Protein AF-A0A7J8JPI8-F1 (afdb_monomer)

Solvent-accessible surface area (backbone atoms only — not comparable to full-atom values): 5591 Å² total; per-residue (Å²): 130,57,74,63,64,50,53,51,46,24,48,76,66,46,18,41,42,55,62,97,46,79,78,60,32,60,58,44,46,68,71,50,81,21,62,33,65,78,74,37,101,71,52,52,40,37,41,63,56,50,52,60,55,43,54,59,50,48,55,54,51,51,54,54,52,49,52,53,53,51,52,48,54,52,50,54,51,50,50,52,53,58,71,68,49,75,64,79,84,76,47,81,80,78,82,115

Structure (mmCIF, N/CA/C/O backbone):
data_AF-A0A7J8JPI8-F1
#
_entry.id   AF-A0A7J8JPI8-F1
#
loop_
_atom_site.group_PDB
_atom_site.id
_atom_site.type_symbol
_atom_site.label_atom_id
_atom_site.label_alt_id
_atom_site.label_comp_id
_atom_site.label_asym_id
_atom_site.label_entity_id
_atom_site.label_seq_id
_atom_site.pdbx_PDB_ins_code
_atom_site.Cartn_x
_atom_site.Cartn_y
_atom_site.Cartn_z
_atom_site.occupancy
_atom_site.B_iso_or_equiv
_atom_site.auth_seq_id
_atom_site.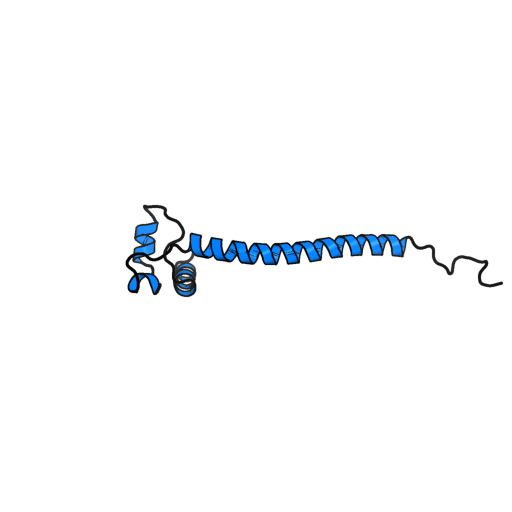auth_comp_id
_atom_site.auth_asym_id
_atom_site.auth_atom_id
_atom_site.pdbx_PDB_model_num
ATOM 1 N N . MET A 1 1 ? -17.568 9.183 1.460 1.00 55.53 1 MET A N 1
ATOM 2 C CA . MET A 1 1 ? -17.621 7.704 1.420 1.00 55.53 1 MET A CA 1
ATOM 3 C C . MET A 1 1 ? -19.076 7.277 1.476 1.00 55.53 1 MET A C 1
ATOM 5 O O . MET A 1 1 ? -19.833 7.900 2.208 1.00 55.53 1 MET A O 1
ATOM 9 N N . SER A 1 2 ? -19.486 6.279 0.690 1.00 73.25 2 SER A N 1
ATOM 10 C CA . SER A 1 2 ? -20.821 5.689 0.852 1.00 73.25 2 SER A CA 1
ATOM 11 C C . SER A 1 2 ? -20.890 4.997 2.215 1.00 73.25 2 SER A C 1
ATOM 13 O O . SER A 1 2 ? -19.908 4.389 2.636 1.00 73.25 2 SER A O 1
ATOM 15 N N . ASN A 1 3 ? -22.034 5.060 2.903 1.00 79.12 3 ASN A N 1
ATOM 16 C CA . ASN A 1 3 ? -22.212 4.380 4.193 1.00 79.12 3 ASN A CA 1
ATOM 17 C C . ASN A 1 3 ? -21.884 2.877 4.107 1.00 79.12 3 ASN A C 1
ATOM 19 O O . ASN A 1 3 ? -21.367 2.318 5.065 1.00 79.12 3 ASN A O 1
ATOM 23 N N . LYS A 1 4 ? -22.110 2.248 2.943 1.00 85.19 4 LYS A N 1
ATOM 24 C CA . LYS A 1 4 ? -21.807 0.828 2.706 1.00 85.19 4 LYS A CA 1
ATOM 25 C C . LYS A 1 4 ? -20.308 0.532 2.663 1.00 85.19 4 LYS A C 1
ATOM 27 O O . LYS A 1 4 ? -19.855 -0.378 3.339 1.00 85.19 4 LYS A O 1
ATOM 32 N N . THR A 1 5 ? -19.533 1.324 1.916 1.00 87.50 5 THR A N 1
ATOM 33 C CA . THR A 1 5 ? -18.080 1.107 1.821 1.00 87.50 5 THR A CA 1
ATOM 34 C C . THR A 1 5 ? -17.376 1.383 3.142 1.00 87.50 5 THR A C 1
ATOM 36 O O . THR A 1 5 ? -16.399 0.718 3.461 1.00 87.50 5 THR A O 1
ATOM 39 N N . ARG A 1 6 ? -17.882 2.334 3.935 1.00 85.19 6 ARG A N 1
ATOM 40 C CA . ARG A 1 6 ? -17.393 2.546 5.300 1.00 85.19 6 ARG A CA 1
ATOM 41 C C . ARG A 1 6 ? -17.664 1.329 6.186 1.00 85.19 6 ARG A C 1
ATOM 43 O O . ARG A 1 6 ? -16.743 0.837 6.817 1.00 85.19 6 ARG A O 1
ATOM 50 N N . ASP A 1 7 ? -18.900 0.845 6.199 1.00 87.88 7 ASP A N 1
ATOM 51 C CA . ASP A 1 7 ? -19.327 -0.276 7.042 1.00 87.88 7 ASP A CA 1
ATOM 52 C C . ASP A 1 7 ? -18.584 -1.584 6.692 1.00 87.88 7 ASP A C 1
ATOM 54 O O . ASP A 1 7 ? -18.167 -2.328 7.577 1.00 87.88 7 ASP A O 1
ATOM 58 N N . GLU A 1 8 ? -18.325 -1.839 5.406 1.00 90.00 8 GLU A N 1
ATOM 59 C CA . GLU A 1 8 ? -17.475 -2.954 4.961 1.00 90.00 8 GLU A CA 1
ATOM 60 C C . GLU A 1 8 ? -16.027 -2.821 5.450 1.00 90.00 8 GLU A C 1
ATOM 62 O O . GLU A 1 8 ? -15.453 -3.797 5.936 1.00 90.00 8 GLU A O 1
ATOM 67 N N . LEU A 1 9 ? -15.439 -1.623 5.366 1.00 90.00 9 LEU A N 1
ATOM 68 C CA . LEU A 1 9 ? -14.080 -1.373 5.851 1.00 90.00 9 LEU A CA 1
ATOM 69 C C . LEU A 1 9 ? -13.983 -1.528 7.370 1.00 90.00 9 LEU A C 1
ATOM 71 O O . LEU A 1 9 ? -13.082 -2.210 7.847 1.00 90.00 9 LEU A O 1
ATOM 75 N N . GLU A 1 10 ? -14.914 -0.942 8.120 1.00 90.56 10 GLU A N 1
ATOM 76 C CA . GLU A 1 10 ? -14.955 -1.025 9.584 1.00 90.56 10 GLU A CA 1
ATOM 77 C C . GLU A 1 10 ? -15.082 -2.478 10.057 1.00 90.56 10 GLU A C 1
ATOM 79 O O . GLU A 1 10 ? -14.369 -2.890 10.971 1.00 90.56 10 GLU A O 1
ATOM 84 N N . ARG A 1 11 ? -15.905 -3.300 9.386 1.00 90.81 11 ARG A N 1
ATOM 85 C CA . ARG A 1 11 ? -15.998 -4.739 9.683 1.00 90.81 11 ARG A CA 1
ATOM 86 C C . ARG A 1 11 ? -14.760 -5.523 9.262 1.00 90.81 11 ARG A C 1
ATOM 88 O O . ARG A 1 11 ? -14.310 -6.377 10.017 1.00 90.81 11 ARG A O 1
ATOM 95 N N . SER A 1 12 ? -14.216 -5.261 8.074 1.00 90.88 12 SER A N 1
ATOM 96 C CA . SER A 1 12 ? -13.065 -6.009 7.552 1.00 90.88 12 SER A CA 1
ATOM 97 C C . SER A 1 12 ? -11.783 -5.715 8.325 1.00 90.88 12 SER A C 1
ATOM 99 O O . SER A 1 12 ? -10.954 -6.604 8.499 1.00 90.88 12 SER A O 1
ATOM 101 N N . PHE A 1 13 ? -11.599 -4.467 8.753 1.00 89.69 13 PHE A N 1
ATOM 102 C CA . PHE A 1 13 ? -10.427 -4.035 9.502 1.00 89.69 13 PHE A CA 1
ATOM 103 C C . PHE A 1 13 ? -10.669 -4.006 11.006 1.00 89.69 13 PHE A C 1
ATOM 105 O O . PHE A 1 13 ? -9.731 -3.702 11.730 1.00 89.69 13 PHE A O 1
ATOM 112 N N . ASP A 1 14 ? -11.861 -4.342 11.494 1.00 91.31 14 ASP A N 1
ATOM 113 C CA . ASP A 1 14 ? -12.220 -4.346 12.914 1.00 91.31 14 ASP A CA 1
ATOM 114 C C . ASP A 1 14 ? -11.766 -3.065 13.642 1.00 91.31 14 ASP A C 1
ATOM 116 O O . ASP A 1 14 ? -10.887 -3.069 14.510 1.00 91.31 14 ASP A O 1
ATOM 120 N N . CYS A 1 15 ? -12.290 -1.939 13.164 1.00 90.50 15 CYS A N 1
ATOM 121 C CA . CYS A 1 15 ? -11.963 -0.582 13.594 1.00 90.50 15 CYS A CA 1
ATOM 122 C C . CYS A 1 15 ? -13.200 0.319 13.440 1.00 90.50 15 CYS A C 1
ATOM 124 O O . CYS A 1 15 ? -14.119 -0.029 12.700 1.00 90.50 15 CYS A O 1
ATOM 126 N N . CYS A 1 16 ? -13.234 1.477 14.104 1.00 89.69 16 CYS A N 1
ATOM 127 C CA . CYS A 1 16 ? -14.349 2.425 13.982 1.00 89.69 16 CYS A CA 1
ATOM 128 C C . CYS A 1 16 ? -13.852 3.858 13.795 1.00 89.69 16 CYS A C 1
ATOM 130 O O . CYS A 1 16 ? -13.005 4.334 14.556 1.00 89.69 16 CYS A O 1
ATOM 132 N N . GLY A 1 17 ? -14.430 4.570 12.824 1.00 86.38 17 GLY A N 1
ATOM 133 C CA . GLY A 1 17 ? -14.065 5.953 12.532 1.00 86.38 17 GLY A CA 1
ATOM 134 C C . GLY A 1 17 ? -12.694 6.098 11.860 1.00 86.38 17 GLY A C 1
ATOM 135 O O . GLY A 1 17 ? -11.823 5.230 11.935 1.00 86.38 17 GLY A O 1
ATOM 136 N N . LEU A 1 18 ? -12.498 7.216 11.157 1.00 83.06 18 LEU A N 1
ATOM 137 C CA . LEU A 1 18 ? -11.288 7.442 10.361 1.00 83.06 18 LEU A CA 1
ATOM 138 C C . LEU A 1 18 ? -10.162 8.100 11.175 1.00 83.06 18 LEU A C 1
ATOM 140 O O . LEU A 1 18 ? -9.074 7.541 11.268 1.00 83.06 18 LEU A O 1
ATOM 144 N N . PHE A 1 19 ? -10.428 9.262 11.778 1.00 80.38 19 PHE A N 1
ATOM 145 C CA . PHE A 1 19 ? -9.476 10.031 12.588 1.00 80.38 19 PHE A CA 1
ATOM 146 C C . PHE A 1 19 ? -10.179 10.662 13.792 1.00 80.38 19 PHE A C 1
ATOM 148 O O . PHE A 1 19 ? -11.402 10.816 13.796 1.00 80.38 19 PHE A O 1
ATOM 155 N N . ASN A 1 20 ? -9.395 11.071 14.793 1.00 69.19 20 ASN A N 1
ATOM 156 C CA . ASN A 1 20 ? -9.870 11.618 16.063 1.00 69.19 20 ASN A CA 1
ATOM 157 C C . ASN A 1 20 ? -10.349 13.082 15.925 1.00 69.19 20 ASN A C 1
ATOM 159 O O . ASN A 1 20 ? -9.843 13.988 16.582 1.00 69.19 20 ASN A O 1
ATOM 163 N N . LEU A 1 21 ? -11.295 13.332 15.013 1.00 68.75 21 LEU A N 1
ATOM 164 C CA . LEU A 1 21 ? -12.040 14.588 14.943 1.00 68.75 21 LEU A CA 1
ATOM 165 C C . LEU A 1 21 ? -13.268 14.472 15.847 1.00 68.75 21 LEU A C 1
ATOM 167 O O . LEU A 1 21 ? -14.230 13.774 15.530 1.00 68.75 21 LEU A O 1
ATOM 171 N N . THR A 1 22 ? -13.230 15.185 16.968 1.00 63.72 22 THR A N 1
ATOM 172 C CA . THR A 1 22 ? -14.146 15.074 18.113 1.00 63.72 22 THR A CA 1
ATOM 173 C C . THR A 1 22 ? -15.637 15.172 17.779 1.00 63.72 22 THR A C 1
ATOM 175 O O . THR A 1 22 ? -16.445 14.572 18.479 1.00 63.72 22 THR A O 1
ATOM 178 N N . THR A 1 23 ? -16.034 15.887 16.724 1.00 60.72 23 THR A N 1
ATOM 179 C CA .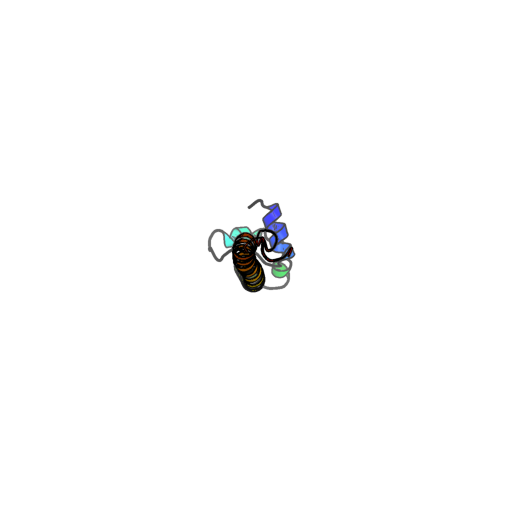 THR A 1 23 ? -17.456 16.068 16.380 1.00 60.72 23 THR A CA 1
ATOM 180 C C . THR A 1 23 ? -18.009 14.987 15.450 1.00 60.72 23 THR A C 1
ATOM 182 O O . THR A 1 23 ? -19.155 14.578 15.608 1.00 60.72 23 THR A O 1
ATOM 185 N N . LEU A 1 24 ? -17.206 14.494 14.505 1.00 64.44 24 LEU A N 1
ATOM 186 C CA . LEU A 1 24 ? -17.626 13.490 13.518 1.00 64.44 24 LEU A CA 1
ATOM 187 C C . LEU A 1 24 ? -17.428 12.066 14.061 1.00 64.44 24 LEU A C 1
ATOM 189 O O . LEU A 1 24 ? -18.228 11.169 13.802 1.00 64.44 24 LEU A O 1
ATOM 193 N N . TYR A 1 25 ? -16.405 11.883 14.900 1.00 70.44 25 TYR A N 1
ATOM 194 C CA . TYR A 1 25 ? -16.081 10.601 15.514 1.00 70.44 25 TYR A CA 1
ATOM 195 C C . TYR A 1 25 ? -17.241 10.026 16.331 1.00 70.44 25 TYR A C 1
ATOM 197 O O . TYR A 1 25 ? -17.563 8.854 16.183 1.00 70.44 25 TYR A O 1
ATOM 205 N N . GLN A 1 26 ? -17.909 10.843 17.151 1.00 69.88 26 GLN A N 1
ATOM 206 C CA . GLN A 1 26 ? -18.974 10.370 18.041 1.00 69.88 26 GLN A CA 1
ATOM 207 C C . GLN A 1 26 ? -20.156 9.769 17.261 1.00 69.88 26 GLN A C 1
ATOM 209 O O . GLN A 1 26 ? -20.719 8.746 17.654 1.00 69.88 26 GLN A O 1
ATOM 214 N N . GLN A 1 27 ? -20.521 10.402 16.143 1.00 71.25 27 GLN A N 1
ATOM 215 C CA . GLN A 1 27 ? -21.621 9.961 15.292 1.00 71.25 27 GLN A CA 1
ATOM 216 C C . GLN A 1 27 ? -21.231 8.708 14.505 1.00 71.25 27 GLN A C 1
ATOM 218 O O . GLN A 1 27 ? -21.984 7.738 14.484 1.00 71.25 27 GLN A O 1
ATOM 223 N N . ASP A 1 28 ? -20.035 8.684 13.921 1.00 72.88 28 ASP A N 1
ATOM 224 C CA . ASP A 1 28 ? -19.545 7.530 13.163 1.00 72.88 28 ASP A CA 1
ATOM 225 C C . ASP A 1 28 ? -19.334 6.303 14.055 1.00 72.88 28 ASP A C 1
ATOM 227 O O . ASP A 1 28 ? -19.746 5.196 13.710 1.00 72.88 28 ASP A O 1
ATOM 231 N N . TYR A 1 29 ? -18.812 6.509 15.264 1.00 79.62 29 TYR A N 1
ATOM 232 C CA . TYR A 1 29 ? -18.673 5.463 16.270 1.00 79.62 29 TYR A CA 1
ATOM 233 C C . TYR A 1 29 ? -20.031 4.887 16.692 1.00 79.62 29 TYR A C 1
ATOM 235 O O . TYR A 1 29 ? -20.160 3.675 16.891 1.00 79.62 29 TYR A O 1
ATOM 243 N N . ALA A 1 30 ? -21.074 5.719 16.793 1.00 79.56 30 ALA A N 1
ATOM 244 C CA . ALA A 1 30 ? -22.419 5.268 17.148 1.00 79.56 30 ALA A CA 1
ATOM 245 C C . ALA A 1 30 ? -23.004 4.298 16.106 1.00 79.56 30 ALA A C 1
ATOM 247 O O . ALA A 1 30 ? -23.605 3.295 16.497 1.00 79.56 30 ALA A O 1
ATOM 248 N N . PHE A 1 31 ? -22.76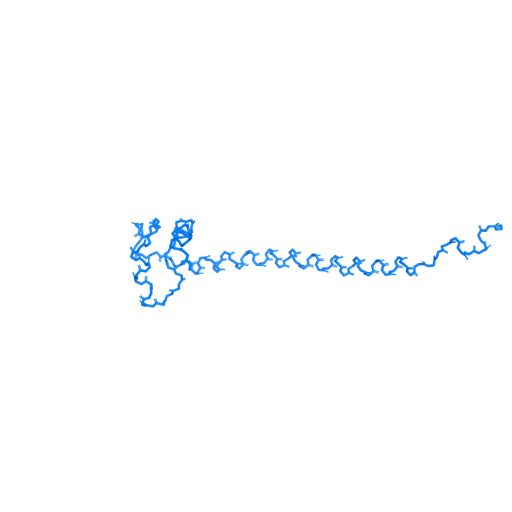1 4.534 14.813 1.00 81.62 31 PHE A N 1
ATOM 249 C CA . PHE A 1 31 ? -23.246 3.680 13.719 1.00 81.62 31 PHE A CA 1
ATOM 250 C C . PHE A 1 31 ? -22.308 2.526 13.346 1.00 81.62 31 PHE A C 1
ATOM 252 O O . PHE A 1 31 ? -22.730 1.627 12.623 1.00 81.62 31 PHE A O 1
ATOM 259 N N . CYS A 1 32 ? -21.074 2.516 13.853 1.00 87.56 32 CYS A N 1
ATOM 260 C CA . CYS A 1 32 ? -20.124 1.436 13.607 1.00 87.56 32 CYS A CA 1
ATOM 261 C C . CYS A 1 32 ? -20.666 0.084 14.102 1.00 87.56 32 CYS A C 1
ATOM 263 O O . CYS A 1 32 ? -21.193 -0.018 15.220 1.00 87.56 32 C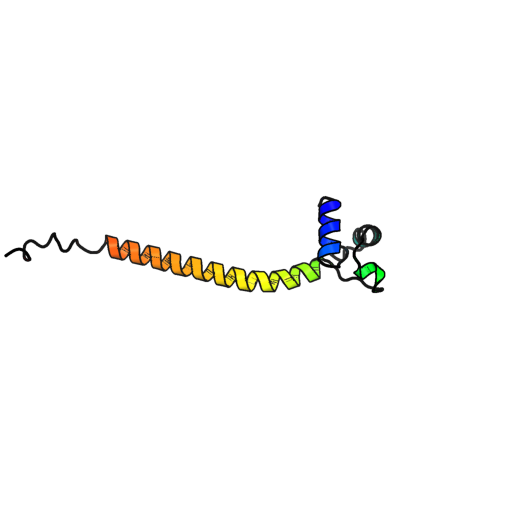YS A O 1
ATOM 265 N N . THR A 1 33 ? -20.506 -0.952 13.276 1.00 88.69 33 THR A N 1
ATOM 266 C CA . THR A 1 33 ? -20.958 -2.329 13.549 1.00 88.69 33 THR A CA 1
ATOM 267 C C . THR A 1 33 ? -19.809 -3.346 13.617 1.00 88.69 33 THR A C 1
ATOM 269 O O . THR A 1 33 ? -20.047 -4.553 13.593 1.00 88.69 33 THR A O 1
ATOM 272 N N . ALA A 1 34 ? -18.564 -2.868 13.697 1.00 90.19 34 ALA A N 1
ATOM 273 C CA . ALA A 1 34 ? -17.379 -3.702 13.869 1.00 90.19 34 ALA A CA 1
ATOM 274 C C . ALA A 1 34 ? -17.393 -4.457 15.212 1.00 90.19 34 ALA A C 1
ATOM 276 O O . ALA A 1 34 ? -17.995 -4.013 16.195 1.00 90.19 34 ALA A O 1
ATOM 277 N N . ILE A 1 35 ? -16.699 -5.595 15.267 1.00 89.44 35 ILE A N 1
ATOM 278 C CA . ILE A 1 35 ? -16.697 -6.494 16.428 1.00 89.44 35 ILE A CA 1
ATOM 279 C C . ILE A 1 35 ? -15.976 -5.840 17.615 1.00 89.44 35 ILE A C 1
ATOM 281 O O . ILE A 1 35 ? -16.439 -5.961 18.754 1.00 89.44 35 ILE A O 1
ATOM 285 N N . CYS A 1 36 ? -14.918 -5.070 17.354 1.00 89.88 36 CYS A N 1
ATOM 286 C CA . CYS A 1 36 ? -14.125 -4.333 18.334 1.00 89.88 36 CYS A CA 1
ATOM 287 C C . CYS A 1 36 ? -14.988 -3.494 19.287 1.00 89.88 36 CYS A C 1
ATOM 289 O O . CYS A 1 36 ? -14.722 -3.448 20.482 1.00 89.88 36 CYS A O 1
ATOM 291 N N . LYS A 1 37 ? -16.075 -2.893 18.787 1.00 87.12 37 LYS A N 1
ATOM 292 C CA . LYS A 1 37 ? -16.992 -2.062 19.578 1.00 87.12 37 LYS A CA 1
ATOM 293 C C . LYS A 1 37 ? -17.728 -2.860 20.656 1.00 87.12 37 LYS A C 1
ATOM 295 O O . LYS A 1 37 ? -18.109 -2.300 21.678 1.00 87.12 37 LYS A O 1
ATOM 300 N N . SER A 1 38 ? -17.954 -4.151 20.414 1.00 83.81 38 SER A N 1
ATOM 301 C CA . SER A 1 38 ? -18.598 -5.063 21.365 1.00 83.81 38 SER A CA 1
ATOM 302 C C . SER A 1 38 ? -17.607 -5.770 22.293 1.00 83.81 38 SER A C 1
ATOM 304 O O . SER A 1 38 ? -17.981 -6.150 23.399 1.00 83.81 38 SER A O 1
ATOM 306 N N . GLN A 1 39 ? -16.352 -5.938 21.863 1.00 85.06 39 GLN A N 1
ATOM 307 C CA . GLN A 1 39 ? -15.331 -6.675 22.613 1.00 85.06 39 GLN A CA 1
ATOM 308 C C . GLN A 1 39 ? -14.480 -5.797 23.535 1.00 85.06 39 GLN A C 1
ATOM 310 O O . GLN A 1 39 ? -13.983 -6.297 24.545 1.00 85.06 39 GLN A O 1
ATOM 315 N N . SER A 1 40 ? -14.293 -4.512 23.221 1.00 78.62 40 SER A N 1
ATOM 316 C CA . SER A 1 40 ? -13.459 -3.609 24.014 1.00 78.62 40 SER A CA 1
ATOM 317 C C . SER A 1 40 ? -14.145 -2.266 24.291 1.00 78.62 40 SER A C 1
ATOM 319 O O . SER A 1 40 ? -14.914 -1.768 23.469 1.00 78.62 40 SER A O 1
ATOM 321 N N . PRO A 1 41 ? -13.845 -1.622 25.438 1.00 76.75 41 PRO A N 1
ATOM 322 C CA . PRO A 1 41 ? -14.336 -0.272 25.729 1.00 76.75 41 PRO A CA 1
ATOM 323 C C . PRO A 1 41 ? -13.736 0.782 24.784 1.00 76.75 41 PRO A C 1
ATOM 325 O O . PRO A 1 41 ? -14.283 1.872 24.639 1.00 76.75 41 PRO A O 1
ATOM 328 N N . THR A 1 42 ? -12.615 0.458 24.136 1.00 77.25 42 THR A N 1
ATOM 329 C CA . THR A 1 42 ? -11.910 1.322 23.191 1.00 77.25 42 THR A CA 1
ATOM 330 C C . THR A 1 42 ? -11.616 0.535 21.918 1.00 77.25 42 THR A C 1
ATOM 332 O O . THR A 1 42 ? -10.729 -0.326 21.907 1.00 77.25 42 THR A O 1
ATOM 335 N N . CYS A 1 43 ? -12.358 0.813 20.847 1.00 86.56 43 CYS A N 1
ATOM 336 C CA . CYS A 1 43 ? -12.012 0.328 19.516 1.00 86.56 43 CYS A CA 1
ATOM 337 C C . CYS A 1 43 ? -10.980 1.267 18.867 1.00 86.56 43 CYS A C 1
ATOM 339 O O . CYS A 1 43 ? -11.045 2.485 19.033 1.00 86.56 43 CYS A O 1
ATOM 341 N N . GLN A 1 44 ? -10.010 0.697 18.149 1.00 88.19 44 GLN A N 1
ATOM 342 C CA . GLN A 1 44 ? -9.003 1.475 17.427 1.00 88.19 44 GLN A CA 1
ATOM 343 C C . GLN A 1 44 ? -9.605 2.187 16.212 1.00 88.19 44 GLN A C 1
ATOM 345 O O . GLN A 1 44 ? -10.574 1.720 15.607 1.00 88.19 44 GLN A O 1
ATOM 350 N N . MET A 1 45 ? -8.986 3.300 15.821 1.00 87.94 45 MET A N 1
ATOM 351 C CA . MET A 1 45 ? -9.398 4.036 14.630 1.00 87.94 45 MET A CA 1
ATOM 352 C C . MET A 1 45 ? -8.879 3.373 13.359 1.00 87.94 45 MET A C 1
ATOM 354 O O . MET A 1 45 ? -7.740 2.900 13.294 1.00 87.94 45 MET A O 1
ATOM 358 N N . CYS A 1 46 ? -9.702 3.391 12.315 1.00 89.06 46 CYS A N 1
ATOM 359 C CA . CYS A 1 4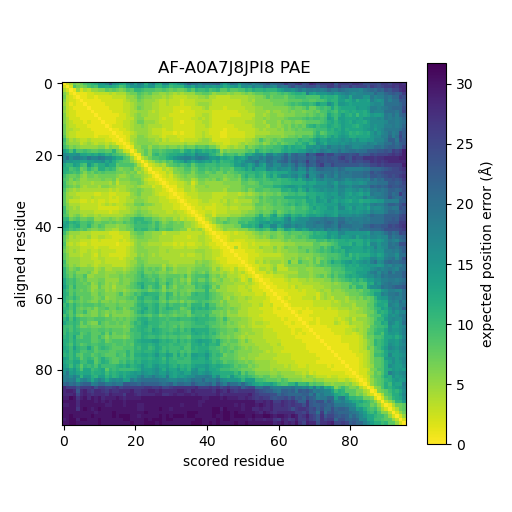6 ? -9.352 2.797 11.033 1.00 89.06 46 CYS A CA 1
ATOM 360 C C . CYS A 1 46 ? -8.174 3.504 10.365 1.00 89.06 46 CYS A C 1
ATOM 362 O O . CYS A 1 46 ? -7.384 2.840 9.701 1.00 89.06 46 CYS A O 1
ATOM 364 N N . GLY A 1 47 ? -8.010 4.818 10.562 1.00 87.44 47 GLY A N 1
ATOM 365 C CA . GLY A 1 47 ? -6.896 5.574 9.988 1.00 87.44 47 GLY A CA 1
ATOM 366 C C . GLY A 1 47 ? -5.529 5.078 10.458 1.00 87.44 47 GLY A C 1
ATOM 367 O O . GLY A 1 47 ? -4.652 4.851 9.631 1.00 87.44 47 GLY A O 1
ATOM 368 N N . GLU A 1 48 ? -5.347 4.831 11.759 1.00 86.38 48 GLU A N 1
ATOM 369 C CA . GLU A 1 48 ? -4.080 4.293 12.282 1.00 86.38 48 GLU A CA 1
ATOM 370 C C . GLU A 1 48 ? -3.795 2.886 11.751 1.00 86.38 48 GLU A C 1
ATOM 372 O O . GLU A 1 48 ? -2.675 2.589 11.329 1.00 86.38 48 GLU A O 1
ATOM 377 N N . LYS A 1 49 ? -4.816 2.021 11.723 1.00 87.12 49 LYS A N 1
ATOM 378 C CA . LYS A 1 49 ? -4.686 0.648 11.222 1.00 87.12 49 LYS A CA 1
ATOM 379 C C . LYS A 1 49 ? -4.349 0.633 9.731 1.00 87.12 49 LYS A C 1
ATOM 381 O O . LYS A 1 49 ? -3.457 -0.097 9.302 1.00 87.12 49 LYS A O 1
ATOM 386 N N . PHE A 1 50 ? -5.002 1.499 8.961 1.00 87.06 50 PHE A N 1
ATOM 387 C CA . PHE A 1 50 ? -4.750 1.677 7.538 1.00 87.06 50 PHE A CA 1
ATOM 388 C C . PHE A 1 50 ? -3.334 2.189 7.268 1.00 87.06 50 PHE A C 1
ATOM 390 O O . PHE A 1 50 ? -2.639 1.622 6.429 1.00 87.06 50 PHE A O 1
ATOM 397 N N . LEU A 1 51 ? -2.876 3.214 7.993 1.00 85.75 51 LEU A N 1
ATOM 398 C CA . LEU A 1 51 ? -1.523 3.758 7.841 1.00 85.75 51 LEU A CA 1
ATOM 399 C C . LEU A 1 51 ? -0.451 2.720 8.181 1.00 85.75 51 LEU A C 1
ATOM 401 O O . LEU A 1 51 ? 0.514 2.575 7.433 1.00 85.75 51 LEU A O 1
ATOM 405 N N . LYS A 1 52 ? -0.649 1.946 9.254 1.00 86.19 52 LYS A N 1
ATOM 406 C CA . LYS A 1 52 ? 0.277 0.878 9.644 1.00 86.19 52 LYS A CA 1
ATOM 407 C C . LYS A 1 52 ? 0.410 -0.193 8.558 1.00 86.19 52 LYS A C 1
ATOM 409 O O . LYS A 1 52 ? 1.525 -0.578 8.224 1.00 86.19 52 LYS A O 1
ATOM 414 N N . HIS A 1 53 ? -0.707 -0.646 7.987 1.00 84.06 53 HIS A N 1
ATOM 415 C CA . HIS A 1 53 ? -0.682 -1.601 6.874 1.00 84.06 53 HIS A CA 1
ATOM 416 C C . HIS A 1 53 ? -0.138 -0.986 5.578 1.00 84.06 53 HIS A C 1
ATOM 418 O O . HIS A 1 53 ? 0.515 -1.671 4.791 1.00 84.06 53 HIS A O 1
ATOM 424 N N . SER A 1 54 ? -0.375 0.308 5.362 1.00 86.75 54 SER A N 1
ATOM 425 C CA . SER A 1 54 ? 0.098 1.019 4.174 1.00 86.75 54 SER A CA 1
ATOM 426 C C . SER A 1 54 ? 1.615 1.179 4.163 1.00 86.75 54 SER A C 1
ATOM 428 O O . SER A 1 54 ? 2.202 1.043 3.101 1.00 86.75 54 SER A O 1
ATOM 430 N N . ASP A 1 55 ? 2.268 1.424 5.302 1.00 85.75 55 ASP A N 1
ATOM 431 C CA . ASP A 1 55 ? 3.737 1.539 5.377 1.00 85.75 55 ASP A CA 1
ATOM 432 C C . ASP A 1 55 ? 4.433 0.256 4.888 1.00 85.75 55 ASP A C 1
ATOM 434 O O . ASP A 1 55 ? 5.342 0.298 4.055 1.00 85.75 55 ASP A O 1
ATOM 438 N N . GLU A 1 56 ? 3.941 -0.902 5.334 1.00 87.12 56 GLU A N 1
ATOM 439 C CA . GLU A 1 56 ? 4.460 -2.205 4.917 1.00 87.12 56 GLU A CA 1
ATOM 440 C C . GLU A 1 56 ? 4.226 -2.455 3.422 1.00 87.12 56 GLU A C 1
ATOM 442 O O . GLU A 1 56 ? 5.149 -2.830 2.694 1.00 87.12 56 GLU A O 1
ATOM 447 N N . ALA A 1 57 ? 3.020 -2.155 2.933 1.00 87.88 57 ALA A N 1
ATOM 448 C CA . ALA A 1 57 ? 2.703 -2.2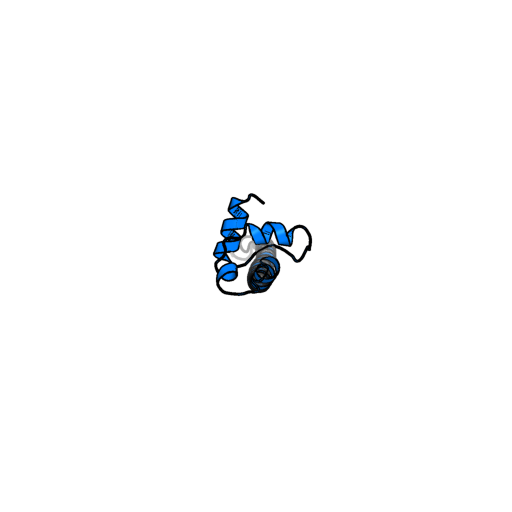57 1.514 1.00 87.88 57 ALA A CA 1
ATOM 449 C C . ALA A 1 57 ? 3.554 -1.301 0.656 1.00 87.88 57 ALA A C 1
ATOM 451 O O . ALA A 1 57 ? 4.027 -1.689 -0.411 1.00 87.88 57 ALA A O 1
ATOM 452 N N . LEU A 1 58 ? 3.795 -0.072 1.123 1.00 88.62 58 LEU A N 1
ATOM 453 C CA . LEU A 1 58 ? 4.597 0.939 0.430 1.00 88.62 58 LEU A CA 1
ATOM 454 C C . LEU A 1 58 ? 6.067 0.535 0.330 1.00 88.62 58 LEU A C 1
ATOM 456 O O . LEU A 1 58 ? 6.685 0.785 -0.702 1.00 88.62 58 LEU A O 1
ATOM 460 N N . LYS A 1 59 ? 6.626 -0.131 1.345 1.00 90.94 59 LYS A N 1
ATOM 461 C CA . LYS A 1 59 ? 7.987 -0.688 1.271 1.00 90.94 59 LYS A CA 1
ATOM 462 C C . LYS A 1 59 ? 8.111 -1.730 0.164 1.00 90.94 59 LYS A C 1
ATOM 464 O O . LYS A 1 59 ? 9.058 -1.687 -0.620 1.00 90.94 59 LYS A O 1
ATOM 469 N N . ILE A 1 60 ? 7.137 -2.634 0.072 1.00 91.25 60 ILE A N 1
ATOM 470 C CA . ILE A 1 60 ? 7.111 -3.676 -0.962 1.00 91.25 60 ILE A CA 1
ATOM 471 C C . ILE A 1 60 ? 6.929 -3.037 -2.343 1.00 91.25 60 ILE A C 1
ATOM 473 O O . ILE A 1 60 ? 7.704 -3.305 -3.262 1.00 91.25 60 ILE A O 1
ATOM 477 N N . LEU A 1 61 ? 5.944 -2.147 -2.480 1.00 93.38 61 LEU A N 1
ATOM 478 C CA . LEU A 1 61 ? 5.636 -1.476 -3.741 1.00 93.38 61 LEU A CA 1
ATOM 479 C C . LEU A 1 61 ? 6.797 -0.588 -4.214 1.00 93.38 61 LEU A C 1
ATOM 481 O O . LEU A 1 61 ? 7.098 -0.559 -5.404 1.00 93.38 61 LEU A O 1
ATOM 485 N N . GLY A 1 62 ? 7.491 0.075 -3.286 1.00 93.00 62 GLY A N 1
ATOM 486 C CA . GLY A 1 62 ? 8.693 0.856 -3.562 1.00 93.00 62 GLY A CA 1
ATOM 487 C C . GLY A 1 62 ? 9.836 -0.003 -4.105 1.00 93.00 62 GLY A C 1
ATOM 488 O O . GLY A 1 62 ? 10.465 0.377 -5.091 1.00 93.00 62 GLY A O 1
ATOM 489 N N . GLY A 1 63 ? 10.065 -1.190 -3.532 1.00 93.81 63 GLY A N 1
ATOM 490 C CA . GLY A 1 63 ? 11.060 -2.140 -4.041 1.00 93.81 63 GLY A CA 1
ATOM 491 C C . GLY A 1 63 ? 10.740 -2.638 -5.454 1.00 93.81 63 GLY A C 1
ATOM 492 O O . GLY A 1 63 ? 11.606 -2.627 -6.329 1.00 93.81 63 GLY A O 1
ATOM 493 N N . VAL A 1 64 ? 9.481 -3.012 -5.704 1.00 96.19 64 VAL A N 1
ATOM 494 C CA . VAL A 1 64 ? 9.013 -3.445 -7.032 1.00 96.19 64 VAL A CA 1
ATOM 495 C C . VAL A 1 64 ? 9.138 -2.312 -8.058 1.00 96.19 64 VAL A C 1
ATOM 497 O O . VAL A 1 64 ? 9.674 -2.522 -9.146 1.00 96.19 64 VAL A O 1
ATOM 500 N N . GLY A 1 65 ? 8.708 -1.097 -7.709 1.00 96.44 65 GLY A N 1
ATOM 501 C CA . GLY A 1 65 ? 8.809 0.075 -8.581 1.00 96.44 65 GLY A CA 1
ATOM 502 C C . GLY A 1 65 ? 10.254 0.460 -8.907 1.00 96.44 65 GLY A C 1
ATOM 503 O O . GLY A 1 65 ? 10.556 0.815 -10.049 1.00 96.44 65 GLY A O 1
ATOM 504 N N . LEU A 1 66 ? 11.169 0.322 -7.943 1.00 95.94 66 LEU A N 1
ATOM 505 C CA . LEU A 1 66 ? 12.597 0.557 -8.152 1.00 95.94 66 LEU A CA 1
ATOM 506 C C . LEU A 1 66 ? 13.217 -0.493 -9.083 1.00 95.94 66 LEU A C 1
ATOM 508 O O . LEU A 1 66 ? 13.996 -0.135 -9.964 1.00 95.94 66 LEU A O 1
ATOM 512 N N . PHE A 1 67 ? 12.841 -1.767 -8.944 1.00 96.44 67 PHE A N 1
ATOM 513 C CA . PHE A 1 67 ? 13.293 -2.830 -9.845 1.00 96.44 67 PHE A CA 1
ATOM 514 C C . PHE A 1 67 ? 12.844 -2.588 -11.294 1.00 96.44 67 PHE A C 1
ATOM 516 O O . PHE A 1 67 ? 13.660 -2.663 -12.217 1.00 96.44 67 PHE A O 1
ATOM 523 N N . PHE A 1 68 ? 11.571 -2.244 -11.503 1.00 95.69 68 PHE A N 1
ATOM 524 C CA . PHE A 1 68 ? 11.068 -1.918 -12.840 1.00 95.69 68 PHE A CA 1
ATOM 525 C C . PHE A 1 68 ? 11.770 -0.690 -13.427 1.00 95.69 68 PHE A C 1
ATOM 527 O O . PHE A 1 68 ? 12.276 -0.762 -14.542 1.00 95.69 68 PHE A O 1
ATOM 534 N N . SER A 1 69 ? 11.917 0.384 -12.651 1.00 97.19 69 SER A N 1
ATOM 535 C CA . SER A 1 69 ? 12.639 1.587 -13.095 1.00 97.19 69 SER A CA 1
ATOM 536 C C . SER A 1 69 ? 14.097 1.286 -13.472 1.00 97.19 69 SER A C 1
ATOM 538 O 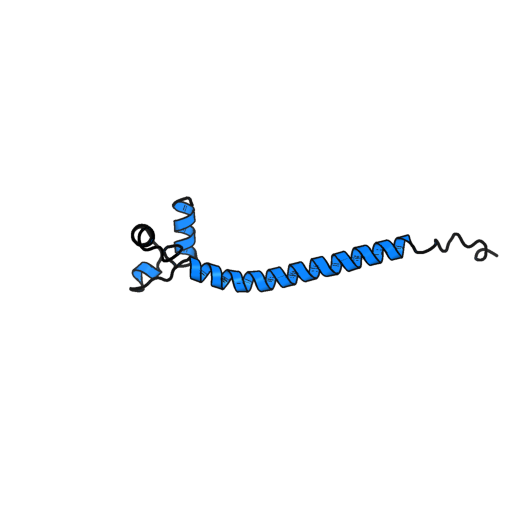O . SER A 1 69 ? 14.597 1.745 -14.497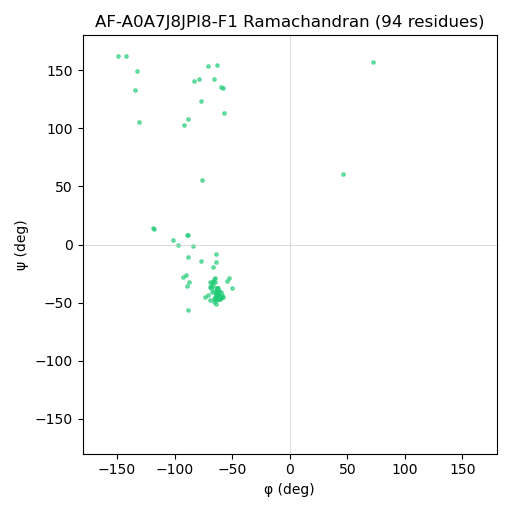 1.00 97.19 69 SER A O 1
ATOM 540 N N . PHE A 1 70 ? 14.796 0.484 -12.666 1.00 96.81 70 PHE A N 1
ATOM 541 C CA . PHE A 1 70 ? 16.186 0.112 -12.928 1.00 96.81 70 PHE A CA 1
ATOM 542 C C . PHE A 1 70 ? 16.329 -0.728 -14.204 1.00 96.81 70 PHE A C 1
ATOM 544 O O . PHE A 1 70 ? 17.189 -0.451 -15.044 1.00 96.81 70 PHE A O 1
ATOM 551 N N . THR A 1 71 ? 15.471 -1.736 -14.370 1.00 96.38 71 THR A N 1
ATOM 552 C CA . THR A 1 71 ? 15.478 -2.589 -15.567 1.00 96.38 71 THR A CA 1
ATOM 553 C C . THR A 1 71 ? 15.078 -1.822 -16.827 1.00 96.38 71 THR A C 1
ATOM 555 O O . THR A 1 71 ? 15.641 -2.088 -17.886 1.00 96.38 71 THR A O 1
ATOM 558 N N . GLU A 1 72 ? 14.199 -0.823 -16.725 1.00 97.12 72 GLU A N 1
ATOM 559 C CA . GLU A 1 72 ? 13.839 0.065 -17.833 1.00 97.12 72 GLU A CA 1
ATOM 560 C C . GLU A 1 72 ? 15.036 0.901 -18.304 1.00 97.12 72 GLU A C 1
ATOM 562 O O . GLU A 1 72 ? 15.353 0.908 -19.495 1.00 97.12 72 GLU A O 1
ATOM 567 N N . ILE A 1 73 ? 15.768 1.531 -17.378 1.00 97.19 73 ILE A N 1
ATOM 568 C CA . ILE A 1 73 ? 16.971 2.314 -17.707 1.00 97.19 73 ILE A CA 1
ATOM 569 C C . ILE A 1 73 ? 18.024 1.427 -18.386 1.00 97.19 73 ILE A C 1
ATOM 571 O O . ILE A 1 73 ? 18.592 1.810 -19.414 1.00 97.19 73 ILE A O 1
ATOM 575 N N . LEU A 1 74 ? 18.266 0.225 -17.850 1.00 96.62 74 LEU A N 1
ATOM 576 C CA . LEU A 1 74 ? 19.176 -0.741 -18.471 1.00 96.62 74 LEU A CA 1
ATOM 577 C C . LEU A 1 74 ? 18.686 -1.188 -19.851 1.00 96.62 74 LEU A C 1
ATOM 579 O O . LEU A 1 74 ? 19.488 -1.283 -20.779 1.00 96.62 74 LEU A O 1
ATOM 583 N N . GLY A 1 75 ? 17.385 -1.430 -20.006 1.00 96.62 75 GLY A N 1
ATOM 584 C CA . GLY A 1 75 ? 16.772 -1.803 -21.277 1.00 96.62 75 GLY A CA 1
ATOM 585 C C . GLY A 1 75 ? 16.966 -0.729 -22.346 1.00 96.62 75 GLY A C 1
ATOM 586 O O . GLY A 1 75 ? 17.415 -1.033 -23.452 1.00 96.62 75 GLY A O 1
ATOM 587 N N . VAL A 1 76 ? 16.718 0.538 -22.002 1.00 96.69 76 VAL A N 1
ATOM 588 C CA . VAL A 1 76 ? 16.937 1.689 -22.891 1.00 96.69 76 VAL A CA 1
ATOM 589 C C . VAL A 1 76 ? 18.417 1.818 -23.264 1.00 96.69 76 VAL A C 1
ATOM 591 O O . VAL A 1 76 ? 18.747 1.985 -24.441 1.00 96.69 76 VAL A O 1
ATOM 594 N N . TRP A 1 77 ? 19.327 1.672 -22.298 1.00 95.06 77 TRP A N 1
ATOM 595 C CA . TRP A 1 77 ? 20.769 1.713 -22.551 1.00 95.06 77 TRP A CA 1
ATOM 596 C C . TRP A 1 77 ? 21.240 0.586 -23.484 1.00 95.06 77 TRP A C 1
ATOM 598 O O . TRP A 1 77 ? 21.945 0.847 -24.465 1.00 95.06 77 TRP A O 1
ATOM 608 N N . LEU A 1 78 ? 20.809 -0.654 -23.233 1.00 93.75 78 LEU A N 1
ATOM 609 C CA . LEU A 1 78 ? 21.122 -1.809 -24.077 1.00 93.75 78 LEU A CA 1
ATOM 610 C C . LEU A 1 78 ? 20.565 -1.638 -25.491 1.00 93.75 78 LEU A C 1
ATOM 612 O O . LEU A 1 78 ? 21.279 -1.904 -26.456 1.00 93.75 78 LEU A O 1
ATOM 616 N N . ALA A 1 79 ? 19.332 -1.147 -25.632 1.00 94.69 79 ALA A N 1
ATOM 617 C CA . ALA A 1 79 ? 18.723 -0.883 -26.931 1.00 94.69 79 ALA A CA 1
ATOM 618 C C . ALA A 1 79 ? 19.504 0.181 -27.719 1.00 94.69 79 ALA A C 1
ATOM 620 O O . ALA A 1 79 ? 19.795 -0.019 -28.901 1.00 94.69 79 ALA A O 1
ATOM 621 N N . MET A 1 80 ? 19.915 1.278 -27.070 1.00 92.62 80 MET A N 1
ATOM 622 C CA . MET A 1 80 ? 20.781 2.286 -27.692 1.00 92.62 80 MET A CA 1
ATOM 623 C C . MET A 1 80 ? 22.120 1.685 -28.125 1.00 92.62 80 MET A C 1
ATOM 625 O O . MET A 1 80 ? 22.559 1.900 -29.256 1.00 92.62 80 MET A O 1
ATOM 629 N N . ARG A 1 81 ? 22.769 0.892 -27.262 1.00 90.50 81 ARG A N 1
ATOM 630 C CA . ARG A 1 81 ? 24.044 0.242 -27.586 1.00 90.50 81 ARG A CA 1
ATOM 631 C C . ARG A 1 81 ? 23.900 -0.752 -28.732 1.00 90.50 81 ARG A C 1
ATOM 633 O O . ARG A 1 81 ? 24.777 -0.777 -29.587 1.00 90.50 81 ARG A O 1
ATOM 640 N N . PHE A 1 82 ? 22.833 -1.549 -28.749 1.00 88.19 82 PHE A N 1
ATOM 641 C CA . PHE A 1 82 ? 22.540 -2.528 -29.795 1.00 88.19 82 PHE A CA 1
ATOM 642 C C . PHE A 1 82 ? 22.316 -1.853 -31.147 1.00 88.19 82 PHE A C 1
ATOM 644 O O . PHE A 1 82 ? 22.943 -2.239 -32.127 1.00 88.19 82 PHE A O 1
ATOM 651 N N . ARG A 1 83 ? 21.516 -0.782 -31.200 1.00 86.12 83 ARG A N 1
ATOM 652 C CA . ARG A 1 83 ? 21.306 -0.015 -32.440 1.00 86.12 83 ARG A CA 1
ATOM 653 C C . ARG A 1 83 ? 22.565 0.706 -32.926 1.00 86.12 83 ARG A C 1
ATOM 655 O O . ARG A 1 83 ? 22.730 0.883 -34.126 1.00 86.12 83 ARG A O 1
ATOM 662 N N . ASN A 1 84 ? 23.447 1.098 -32.007 1.00 80.44 84 ASN A N 1
ATOM 663 C CA . ASN A 1 84 ? 24.730 1.734 -32.318 1.00 80.44 84 ASN A CA 1
ATOM 664 C C . ASN A 1 84 ? 25.879 0.729 -32.520 1.00 80.44 84 ASN A C 1
ATOM 666 O O . ASN A 1 84 ? 27.044 1.129 -32.608 1.00 80.44 84 ASN A O 1
ATOM 670 N N . GLN A 1 85 ? 25.603 -0.577 -32.574 1.00 74.12 85 GLN A N 1
ATOM 671 C CA . GLN A 1 85 ? 26.576 -1.537 -33.085 1.00 74.12 85 GLN A CA 1
ATOM 672 C C . GLN A 1 85 ? 26.583 -1.442 -34.612 1.00 74.12 85 GLN A C 1
ATOM 674 O O . GLN A 1 85 ? 25.546 -1.564 -35.258 1.00 74.12 85 GLN A O 1
ATOM 679 N N . LYS A 1 86 ? 27.764 -1.182 -35.190 1.00 60.97 86 LYS A N 1
ATOM 680 C CA . LYS A 1 86 ? 27.954 -1.246 -36.642 1.00 60.97 86 LYS A CA 1
ATOM 681 C C . LYS A 1 86 ? 27.587 -2.643 -37.118 1.00 60.97 86 LYS A C 1
ATOM 683 O O . LYS A 1 86 ? 28.028 -3.621 -36.520 1.00 60.97 86 LYS A O 1
ATOM 688 N N . ASP A 1 87 ? 26.825 -2.703 -38.201 1.00 61.75 87 ASP A N 1
ATOM 689 C CA . ASP A 1 87 ? 26.462 -3.948 -38.858 1.00 61.75 87 ASP A CA 1
ATOM 690 C C . ASP A 1 87 ? 27.748 -4.706 -39.251 1.00 61.75 87 ASP A C 1
ATOM 692 O O . ASP A 1 87 ? 28.514 -4.208 -40.085 1.00 61.75 87 ASP A O 1
ATOM 696 N N . PRO A 1 88 ? 28.056 -5.874 -38.653 1.00 57.22 88 PRO A N 1
ATOM 697 C CA . PRO A 1 88 ? 29.272 -6.616 -38.982 1.00 57.22 88 PRO A CA 1
ATOM 698 C C . PRO A 1 88 ? 29.272 -7.111 -40.438 1.00 57.22 88 PRO A C 1
ATOM 700 O O . PRO A 1 88 ? 30.333 -7.441 -40.963 1.00 57.22 88 PRO A O 1
ATOM 703 N N . ARG A 1 89 ? 28.114 -7.110 -41.121 1.00 56.34 89 ARG A N 1
ATOM 704 C CA . ARG A 1 89 ? 27.999 -7.410 -42.558 1.00 56.34 89 ARG A CA 1
ATOM 705 C C . ARG A 1 89 ? 28.420 -6.272 -43.489 1.00 56.34 89 ARG A C 1
ATOM 707 O O . ARG A 1 89 ? 28.633 -6.528 -44.668 1.00 56.34 89 ARG A O 1
ATOM 714 N N . ALA A 1 90 ? 28.567 -5.044 -42.994 1.00 54.12 90 ALA A N 1
ATOM 715 C CA . ALA A 1 90 ? 28.981 -3.894 -43.800 1.00 54.12 90 ALA A CA 1
ATOM 716 C C . ALA A 1 90 ? 30.510 -3.714 -43.870 1.00 54.12 90 ALA A C 1
ATOM 718 O O . ALA A 1 90 ? 30.977 -2.695 -44.376 1.00 54.12 90 ALA A O 1
ATOM 719 N N . ASN A 1 91 ? 31.298 -4.668 -43.355 1.00 49.81 91 ASN A N 1
ATOM 720 C CA . ASN A 1 91 ? 32.747 -4.670 -43.526 1.00 49.81 91 ASN A CA 1
ATOM 721 C C . ASN A 1 91 ? 33.104 -5.487 -44.788 1.00 49.81 91 ASN A C 1
ATOM 723 O O . ASN A 1 91 ? 33.074 -6.719 -44.733 1.00 49.81 91 ASN A O 1
ATOM 727 N N . PRO A 1 92 ? 33.434 -4.849 -45.929 1.00 58.03 92 PRO A N 1
ATOM 728 C CA . PRO A 1 92 ? 33.739 -5.549 -47.183 1.00 58.03 92 PRO A CA 1
ATOM 729 C C . PRO A 1 92 ? 34.993 -6.441 -47.103 1.00 58.03 92 PRO A C 1
ATOM 731 O O . PRO A 1 92 ? 35.251 -7.219 -48.014 1.00 58.03 92 PRO A O 1
ATOM 734 N N . SER A 1 93 ? 35.753 -6.369 -46.008 1.00 57.41 93 SER A N 1
ATOM 735 C CA . SER A 1 93 ? 36.969 -7.154 -45.762 1.00 57.41 93 SER A CA 1
ATOM 736 C C . SER A 1 93 ? 36.727 -8.563 -45.196 1.00 57.41 93 SER A C 1
ATOM 738 O O . SER A 1 93 ? 37.697 -9.262 -44.930 1.00 57.41 93 SER A O 1
ATOM 740 N N . ALA A 1 94 ? 35.475 -8.975 -44.951 1.00 57.28 94 ALA A N 1
ATOM 741 C CA . ALA A 1 94 ? 35.138 -10.291 -44.377 1.00 57.28 94 ALA A CA 1
ATOM 742 C C . ALA A 1 94 ? 34.654 -11.330 -45.414 1.00 57.28 94 ALA A C 1
ATOM 744 O O . ALA A 1 94 ? 34.268 -12.434 -45.038 1.00 57.28 94 ALA A O 1
ATOM 745 N N . PHE A 1 95 ? 34.659 -10.971 -46.702 1.00 55.84 95 PHE A N 1
ATOM 746 C CA . PHE A 1 95 ? 34.284 -11.843 -47.824 1.00 55.84 95 PHE A CA 1
ATOM 747 C C . PHE A 1 95 ? 35.428 -12.072 -48.832 1.00 55.84 95 PHE A C 1
ATOM 749 O O . PHE A 1 95 ? 35.160 -12.555 -49.932 1.00 55.84 95 PHE A O 1
ATOM 756 N N . LEU A 1 96 ? 36.677 -11.737 -48.478 1.00 49.09 96 LEU A N 1
ATOM 757 C CA . LEU A 1 96 ? 37.864 -12.160 -49.235 1.00 49.09 96 LEU A CA 1
ATOM 758 C C . LEU A 1 96 ? 38.490 -13.409 -48.617 1.00 49.09 96 LEU A C 1
ATOM 760 O O . LEU A 1 96 ? 38.771 -13.367 -47.399 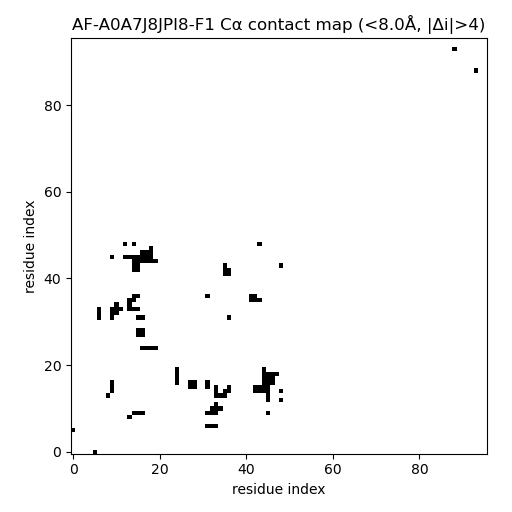1.00 49.09 96 LEU A O 1
#

Mean predicted aligned error: 10.65 Å

Sequence (96 aa):
MSNKTRDELERSFDCCGLFNLTTLYQQDYAFCTAICKSQSPTCQMCGEKFLKHSDEALKILGGVGLFFSFTEILGVWLAMRFRNQKDPRANPSAFL

Secondary structure (DSSP, 8-state):
--HHHHHHHHHHHT---SS--HHHHHHHHHH---THHHH-SSPPPHHHHHHHHHHHHHHHHHHHHHHHHHHHHHHHHHHHHHHTS--GGG-GGG--

Foldseek 3Di:
DPPVVQQVLCQVLQAWAADPPPPVRVVRLVPHPGVQVVVDVDGHHSNVSVVVVVVVVCVVVVVVVVVVVVVVVVVVVVVVVVVPPPDPVPPPVPPD

Organism: Rousettus aegyptiacus (NCBI:txid9407)

pLDDT: mean 82.57, std 12.83, range [49.09, 97.19]

Radius of gyration: 28.04 Å; Cα contacts (8 Å, |Δi|>4): 65; chains: 1; bounding box: 61×28×75 Å